Protein AF-A0AA37IZ09-F1 (afdb_monomer)

pLDDT: mean 90.92, std 9.95, range [50.69, 98.31]

Structure (mmCIF, N/CA/C/O backbone):
data_AF-A0AA37IZ09-F1
#
_entry.id   AF-A0AA37IZ09-F1
#
loop_
_atom_site.group_PDB
_atom_site.id
_atom_site.type_symbol
_atom_site.label_atom_id
_atom_site.label_alt_id
_atom_site.label_comp_id
_atom_site.label_asym_id
_atom_site.label_entity_id
_atom_site.label_seq_id
_atom_site.pdbx_PDB_ins_code
_atom_site.Cartn_x
_atom_site.Cartn_y
_atom_site.Cartn_z
_atom_site.occupancy
_atom_site.B_iso_or_equiv
_atom_site.auth_seq_id
_atom_site.auth_comp_id
_atom_site.auth_asym_id
_atom_site.auth_atom_id
_atom_site.pdbx_PDB_model_num
ATOM 1 N N . MET A 1 1 ? -7.880 6.538 -13.285 1.00 75.56 1 MET A N 1
ATOM 2 C CA . MET A 1 1 ? -7.735 6.004 -11.905 1.00 75.56 1 MET A CA 1
AT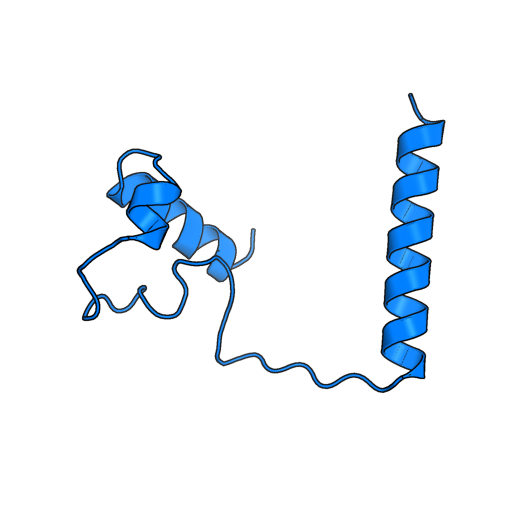OM 3 C C . MET A 1 1 ? -8.042 4.508 -11.931 1.00 75.56 1 MET A C 1
ATOM 5 O O . MET A 1 1 ? -8.942 4.137 -12.665 1.00 75.56 1 MET A O 1
ATOM 9 N N . THR A 1 2 ? -7.285 3.643 -11.240 1.00 93.19 2 THR A N 1
ATOM 10 C CA . THR A 1 2 ? -7.556 2.183 -11.201 1.00 93.19 2 THR A CA 1
ATOM 11 C C . THR A 1 2 ? -8.328 1.809 -9.926 1.00 93.19 2 THR A C 1
ATOM 13 O O . THR A 1 2 ? -8.202 2.539 -8.940 1.00 93.19 2 THR A O 1
ATOM 16 N N . PRO A 1 3 ? -9.067 0.679 -9.878 1.00 94.69 3 PRO A N 1
ATOM 17 C CA . PRO A 1 3 ? -9.838 0.289 -8.688 1.00 94.69 3 PRO A CA 1
ATOM 18 C C . PRO A 1 3 ? -8.988 0.211 -7.416 1.00 94.69 3 PRO A C 1
ATOM 20 O O . PRO A 1 3 ? -9.343 0.747 -6.375 1.00 94.69 3 PRO A O 1
ATOM 23 N N . VAL A 1 4 ? -7.790 -0.360 -7.527 1.00 95.62 4 VAL A N 1
ATOM 24 C CA . VAL A 1 4 ? -6.850 -0.500 -6.409 1.00 95.62 4 VAL A CA 1
ATOM 25 C C . VAL A 1 4 ? -6.340 0.862 -5.910 1.00 95.62 4 VAL A C 1
ATOM 27 O O . VAL A 1 4 ? -6.154 1.056 -4.710 1.00 95.62 4 VAL A O 1
ATOM 30 N N . LYS A 1 5 ? -6.165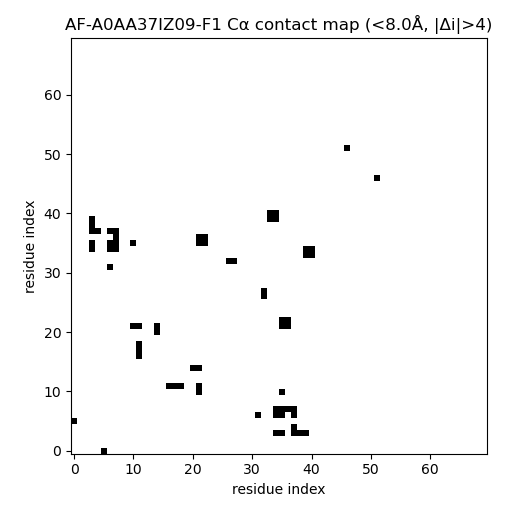 1.843 -6.812 1.00 95.94 5 LYS A N 1
ATOM 31 C CA . LYS A 1 5 ? -5.840 3.226 -6.425 1.00 95.94 5 LYS A CA 1
ATOM 32 C C . LYS A 1 5 ? -7.001 3.885 -5.676 1.00 95.94 5 LYS A C 1
ATOM 34 O O . LYS A 1 5 ? -6.748 4.610 -4.720 1.00 95.94 5 LYS A O 1
ATOM 39 N N . ALA A 1 6 ? -8.246 3.618 -6.074 1.00 97.69 6 ALA A N 1
ATOM 40 C CA . ALA A 1 6 ? -9.430 4.120 -5.375 1.00 97.69 6 ALA A CA 1
ATOM 41 C C . ALA A 1 6 ? -9.582 3.506 -3.978 1.00 97.69 6 ALA A C 1
ATOM 43 O O . ALA A 1 6 ? -9.790 4.238 -3.015 1.00 97.69 6 ALA A O 1
ATOM 44 N N . ILE A 1 7 ? -9.376 2.193 -3.848 1.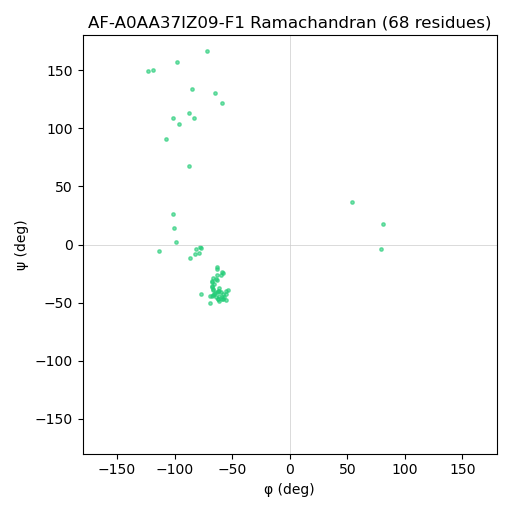00 97.69 7 ILE A N 1
ATOM 45 C CA . ILE A 1 7 ? -9.372 1.515 -2.545 1.00 97.69 7 ILE A CA 1
ATOM 46 C C . ILE A 1 7 ? -8.305 2.121 -1.632 1.00 97.69 7 ILE A C 1
ATOM 48 O O . ILE A 1 7 ? -8.598 2.473 -0.495 1.00 97.69 7 ILE A O 1
ATOM 52 N N . ARG A 1 8 ? -7.083 2.324 -2.139 1.00 97.38 8 ARG A N 1
ATOM 53 C CA . ARG A 1 8 ? -6.015 2.944 -1.348 1.00 97.38 8 ARG A CA 1
ATOM 54 C C . ARG A 1 8 ? -6.352 4.376 -0.920 1.00 97.38 8 ARG A C 1
ATOM 56 O O . ARG A 1 8 ? -6.072 4.730 0.220 1.00 97.38 8 ARG A O 1
ATOM 63 N N . ALA A 1 9 ? -6.967 5.175 -1.792 1.00 97.88 9 ALA A N 1
ATOM 64 C CA . ALA A 1 9 ? -7.453 6.507 -1.429 1.00 97.88 9 ALA A CA 1
ATOM 65 C C . ALA A 1 9 ? -8.518 6.436 -0.321 1.00 97.88 9 ALA A C 1
ATOM 67 O O . ALA A 1 9 ? -8.459 7.215 0.626 1.00 97.88 9 ALA A O 1
ATOM 68 N N . LYS A 1 10 ? -9.424 5.450 -0.374 1.00 98.06 10 LYS A N 1
ATOM 69 C CA . LYS A 1 10 ? -10.416 5.232 0.685 1.00 98.06 10 LYS A CA 1
ATOM 70 C C . LYS A 1 10 ? -9.788 4.788 2.008 1.00 98.06 10 LYS A C 1
ATOM 72 O O . LYS A 1 10 ? -10.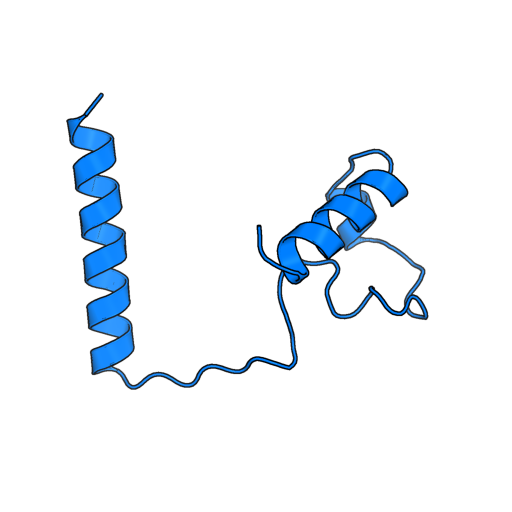226 5.231 3.063 1.00 98.06 10 LYS A O 1
ATOM 77 N N . CYS A 1 11 ? -8.763 3.938 1.973 1.00 98.25 11 CYS A N 1
ATOM 78 C CA . CYS A 1 11 ? -8.023 3.567 3.179 1.00 98.25 11 CYS A CA 1
ATOM 79 C C . CYS A 1 11 ? -7.328 4.783 3.802 1.00 98.25 11 CYS A C 1
ATOM 81 O O . CYS A 1 11 ? -7.356 4.930 5.016 1.00 98.25 11 CYS A O 1
ATOM 83 N N . LEU A 1 12 ? -6.745 5.668 2.986 1.00 98.31 12 LEU A N 1
ATOM 84 C CA . LEU A 1 12 ? -6.157 6.915 3.479 1.00 98.31 12 LEU A CA 1
ATOM 85 C C . LEU A 1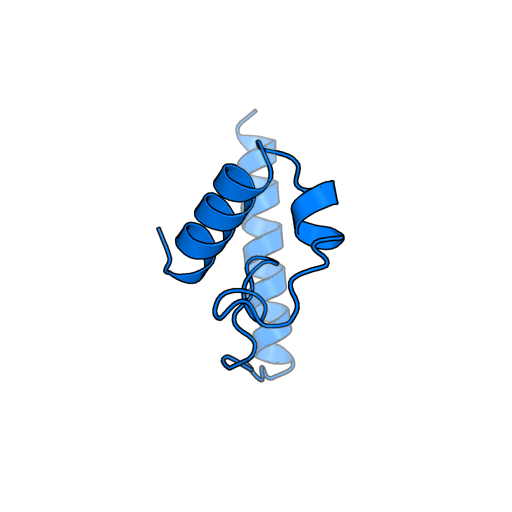 12 ? -7.216 7.805 4.132 1.00 98.31 12 LEU A C 1
ATOM 87 O O . LEU A 1 12 ? -6.993 8.252 5.246 1.00 98.31 12 LEU A O 1
ATOM 91 N N . ASP A 1 13 ? -8.369 7.996 3.496 1.00 98.31 13 ASP A N 1
ATOM 92 C CA . ASP A 1 13 ? -9.513 8.721 4.068 1.00 98.31 13 ASP A CA 1
ATOM 93 C C . ASP A 1 13 ? -9.957 8.131 5.424 1.00 98.31 13 ASP A C 1
ATOM 95 O O . ASP A 1 13 ? -10.042 8.840 6.422 1.00 98.31 13 ASP A O 1
ATOM 99 N N . CYS A 1 14 ? -10.117 6.805 5.502 1.00 98.12 14 CYS A N 1
ATOM 100 C CA . CYS A 1 14 ? -10.479 6.098 6.736 1.00 98.12 14 CYS A CA 1
ATOM 101 C C . CYS A 1 14 ? -9.426 6.226 7.853 1.00 98.12 14 CYS A C 1
ATOM 103 O O . CYS A 1 14 ? -9.770 6.184 9.032 1.00 98.12 14 CYS A O 1
ATOM 10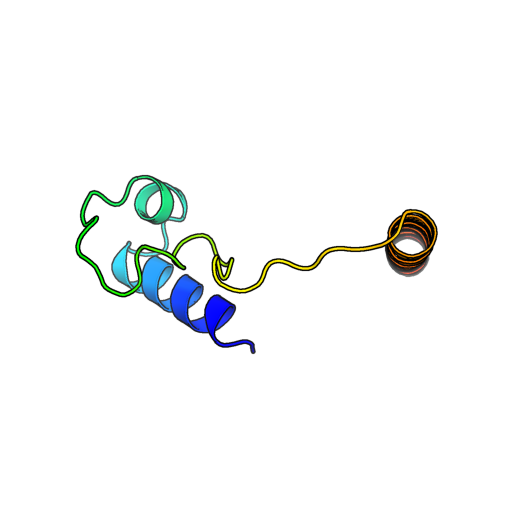5 N N . CYS A 1 15 ? -8.150 6.352 7.489 1.00 98.06 15 CYS A N 1
ATOM 106 C CA . CYS A 1 15 ? -7.017 6.478 8.405 1.00 98.06 15 CYS A CA 1
ATOM 107 C C . CYS A 1 15 ? -6.524 7.933 8.537 1.00 98.06 15 CYS A C 1
ATOM 109 O O . CYS A 1 15 ? -5.340 8.161 8.797 1.00 98.06 15 CYS A O 1
ATOM 111 N N . CYS A 1 16 ? -7.403 8.918 8.317 1.00 97.62 16 CYS A N 1
ATOM 112 C CA . CYS A 1 16 ? -7.122 10.352 8.479 1.00 97.62 16 CYS A CA 1
ATOM 113 C C . CYS A 1 16 ? -5.891 10.843 7.688 1.00 97.62 16 CYS A C 1
ATOM 115 O O . CYS A 1 16 ? -5.099 11.654 8.161 1.00 97.62 16 CYS A O 1
ATOM 117 N N . GLY A 1 17 ? -5.686 10.300 6.489 1.00 97.69 17 GLY A N 1
ATOM 118 C CA . GLY A 1 17 ? -4.565 10.601 5.599 1.00 97.69 17 GLY A CA 1
ATOM 119 C C . GLY A 1 17 ? -3.246 9.904 5.951 1.00 97.69 17 GLY A C 1
ATOM 120 O O . GLY A 1 17 ? -2.279 10.015 5.196 1.00 97.69 17 GLY A O 1
ATOM 121 N N . SER A 1 18 ? -3.170 9.148 7.051 1.00 97.81 18 SER A N 1
ATOM 122 C CA . SER A 1 18 ? -1.920 8.524 7.489 1.00 97.81 18 SER A CA 1
ATOM 123 C C . SER A 1 18 ? -1.649 7.201 6.775 1.00 97.81 18 SER A C 1
ATOM 125 O O . SER A 1 18 ? -2.248 6.163 7.054 1.00 97.81 18 SER A O 1
ATOM 127 N N . ALA A 1 19 ? -0.651 7.196 5.889 1.00 97.62 19 ALA A N 1
ATOM 128 C CA . ALA A 1 19 ? -0.179 5.970 5.243 1.00 97.62 19 ALA A CA 1
ATOM 129 C C . ALA A 1 19 ? 0.404 4.944 6.237 1.00 97.62 19 ALA A C 1
ATOM 131 O O . ALA A 1 19 ? 0.391 3.745 5.947 1.00 97.62 19 ALA A O 1
ATOM 132 N N . LYS A 1 20 ? 0.916 5.403 7.390 1.00 98.00 20 LYS A N 1
ATOM 133 C CA . LYS A 1 20 ? 1.416 4.534 8.465 1.00 98.00 20 LYS A CA 1
ATOM 134 C C . LYS A 1 20 ? 0.264 3.784 9.131 1.00 98.00 20 LYS A C 1
ATOM 136 O O . LYS A 1 20 ? 0.365 2.574 9.289 1.00 98.00 20 LYS A O 1
ATOM 141 N N . GLU A 1 21 ? -0.833 4.477 9.418 1.00 97.94 21 GLU A N 1
ATOM 142 C CA . GLU A 1 21 ? -2.038 3.872 9.997 1.00 97.94 21 GLU A CA 1
ATOM 143 C C . GLU A 1 21 ? -2.717 2.913 9.019 1.00 97.94 21 GLU A C 1
ATOM 145 O O . GLU A 1 21 ? -3.151 1.842 9.419 1.00 97.94 21 GLU A O 1
ATOM 150 N N . VAL A 1 22 ? -2.708 3.215 7.713 1.00 98.06 22 VAL A N 1
ATOM 151 C CA . VAL A 1 22 ? -3.141 2.239 6.700 1.00 98.06 22 VAL A CA 1
ATOM 152 C C . VAL A 1 22 ? -2.310 0.958 6.809 1.00 98.06 22 VAL A C 1
ATOM 154 O O . VAL A 1 22 ? -2.872 -0.130 6.814 1.00 98.06 22 VAL A O 1
ATOM 157 N N . ARG A 1 23 ? -0.979 1.069 6.939 1.00 97.44 23 ARG A N 1
ATOM 158 C CA . ARG A 1 23 ? -0.079 -0.092 7.060 1.00 97.44 23 ARG A CA 1
ATOM 159 C C . ARG A 1 23 ? -0.245 -0.871 8.361 1.00 97.44 23 ARG A C 1
ATOM 161 O O . ARG A 1 23 ? -0.031 -2.077 8.355 1.00 97.44 23 ARG A O 1
ATOM 168 N N . LEU A 1 24 ? -0.588 -0.189 9.446 1.00 97.75 24 LEU A N 1
ATOM 169 C CA . LEU A 1 24 ? -0.760 -0.774 10.775 1.00 97.75 24 LEU A CA 1
ATOM 170 C C . LEU A 1 24 ? -2.233 -1.016 11.129 1.00 97.75 24 LEU A C 1
ATOM 172 O O . LEU A 1 24 ? -2.548 -1.258 12.290 1.00 97.75 24 LEU A O 1
ATOM 176 N N . CYS A 1 25 ? -3.134 -0.959 10.143 1.00 97.88 25 CYS A N 1
ATOM 177 C CA . CYS A 1 25 ? -4.564 -1.081 10.373 1.00 97.88 25 CYS A CA 1
ATOM 178 C C . CYS A 1 25 ? -4.883 -2.434 11.041 1.00 97.88 25 CYS A C 1
ATOM 180 O O . CYS A 1 25 ? -4.592 -3.480 10.455 1.00 97.88 25 CYS A O 1
ATOM 182 N N . PRO A 1 26 ? -5.512 -2.446 12.231 1.00 97.44 26 PRO A N 1
ATOM 183 C CA . PRO A 1 26 ? -5.791 -3.683 12.959 1.00 97.44 26 PRO A CA 1
ATOM 184 C C . PRO A 1 26 ? -7.044 -4.415 12.448 1.00 97.44 26 PRO A C 1
ATOM 186 O O . PRO A 1 26 ? -7.376 -5.495 12.931 1.00 97.44 26 PRO A O 1
ATOM 189 N N . VAL A 1 27 ? -7.775 -3.841 11.485 1.00 97.75 27 VAL A N 1
ATOM 190 C CA . VAL A 1 27 ? -9.068 -4.358 11.012 1.00 97.75 27 VAL A CA 1
ATOM 191 C C . VAL A 1 27 ? -8.865 -5.382 9.887 1.00 97.75 27 VAL A C 1
ATOM 193 O O . VAL A 1 27 ? -9.241 -5.155 8.737 1.00 97.75 27 VAL A O 1
ATOM 196 N N . TYR A 1 28 ? -8.282 -6.535 10.219 1.00 96.25 28 TYR A N 1
ATOM 197 C CA . TYR A 1 28 ? -7.994 -7.617 9.261 1.00 96.25 28 TYR A CA 1
ATOM 198 C C . TYR A 1 28 ? -9.246 -8.177 8.560 1.00 96.25 28 TYR A C 1
ATOM 200 O O . TYR A 1 28 ? -9.157 -8.666 7.439 1.00 96.25 28 TYR A O 1
ATOM 208 N N . GLY A 1 29 ? -10.423 -8.073 9.193 1.00 97.69 29 GLY A N 1
ATOM 209 C CA . GLY A 1 29 ? -11.709 -8.492 8.618 1.00 97.69 29 GLY A CA 1
ATOM 210 C C . GLY A 1 29 ? -12.312 -7.510 7.607 1.00 97.69 29 GLY A C 1
ATOM 211 O O . GLY A 1 29 ? -13.378 -7.775 7.055 1.00 97.69 29 GLY A O 1
ATOM 212 N N . CYS A 1 3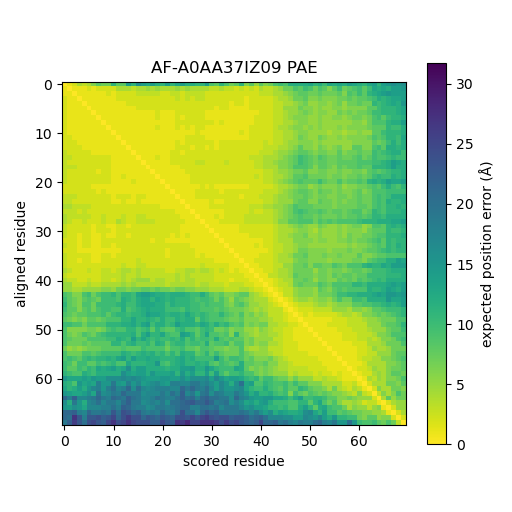0 ? -11.671 -6.364 7.361 1.00 97.88 30 CYS A N 1
ATOM 213 C CA . CYS A 1 30 ? -12.152 -5.403 6.376 1.00 97.88 30 CYS A CA 1
ATOM 214 C C . CYS A 1 30 ? -12.089 -6.011 4.958 1.00 97.88 30 CYS A C 1
ATOM 216 O O . CYS A 1 30 ? -11.020 -6.466 4.546 1.00 97.88 30 CYS A O 1
ATOM 218 N N . PRO A 1 31 ? -13.163 -5.943 4.145 1.00 97.25 31 PRO A N 1
ATOM 219 C CA . PRO A 1 31 ? -13.146 -6.446 2.765 1.00 97.25 31 PRO A CA 1
ATOM 220 C C . PRO A 1 31 ? -12.082 -5.790 1.872 1.00 97.25 31 PRO A C 1
ATOM 222 O O . PRO A 1 31 ? -11.653 -6.362 0.872 1.00 97.25 31 PRO A O 1
ATOM 225 N N . LEU A 1 32 ? -11.641 -4.578 2.230 1.00 97.50 32 LEU A N 1
ATOM 226 C CA . LEU A 1 32 ? -10.595 -3.843 1.518 1.00 97.50 32 LEU A CA 1
ATOM 227 C C . LEU A 1 32 ? -9.180 -4.194 1.997 1.00 97.50 32 LEU A C 1
ATOM 229 O O . LEU A 1 32 ? -8.211 -3.817 1.333 1.00 97.50 32 LEU A O 1
ATOM 233 N N . TYR A 1 33 ? -9.044 -4.915 3.116 1.00 97.31 33 TYR A N 1
ATOM 234 C CA . TYR A 1 33 ? -7.756 -5.254 3.717 1.00 97.31 33 TYR A CA 1
ATOM 235 C C . TYR A 1 33 ? -6.794 -5.940 2.733 1.00 97.31 33 TYR A C 1
ATOM 237 O O . TYR A 1 33 ? -5.639 -5.549 2.686 1.00 97.31 33 TYR A O 1
ATOM 245 N N . PRO A 1 34 ? -7.192 -6.853 1.832 1.00 96.56 34 PRO A N 1
ATOM 246 C CA . PRO A 1 34 ? -6.242 -7.432 0.872 1.00 96.56 34 PRO A CA 1
ATOM 247 C C . PRO A 1 34 ? -5.627 -6.416 -0.113 1.00 96.56 34 PRO A C 1
ATOM 249 O O . PRO A 1 34 ? -4.581 -6.675 -0.703 1.00 96.56 34 PRO A O 1
ATOM 252 N N . PHE A 1 35 ? -6.257 -5.251 -0.288 1.00 96.69 35 PHE A N 1
ATOM 253 C CA . PHE A 1 35 ? -5.917 -4.258 -1.311 1.00 96.69 35 PHE A CA 1
ATOM 254 C C . PHE A 1 35 ? -5.369 -2.939 -0.739 1.00 96.69 35 PHE A C 1
ATOM 256 O O . PHE A 1 35 ? -4.944 -2.068 -1.503 1.00 96.69 35 PHE A O 1
ATOM 263 N N . HIS A 1 36 ? -5.364 -2.767 0.589 1.00 96.00 36 HIS A N 1
ATOM 264 C CA . HIS A 1 36 ? -5.052 -1.501 1.277 1.00 96.00 36 HIS A CA 1
ATOM 265 C C . HIS A 1 36 ? -3.654 -0.929 0.950 1.00 96.00 36 HIS A C 1
ATOM 267 O O . HIS A 1 36 ? -3.417 0.286 0.982 1.00 96.00 36 HIS A O 1
ATOM 273 N N . MET A 1 37 ? -2.729 -1.802 0.545 1.00 95.50 37 MET A N 1
ATOM 274 C CA . MET A 1 37 ? -1.377 -1.450 0.102 1.00 95.50 37 MET A CA 1
ATOM 275 C C . MET A 1 37 ? -1.301 -0.885 -1.319 1.00 95.50 37 MET A C 1
ATOM 277 O O . MET A 1 37 ? -0.232 -0.471 -1.759 1.00 95.50 37 MET A O 1
ATOM 281 N N . GLY A 1 38 ? -2.413 -0.816 -2.051 1.00 93.94 38 GLY A N 1
ATOM 282 C CA . GLY A 1 38 ? -2.400 -0.334 -3.430 1.00 93.94 38 GLY A CA 1
ATOM 283 C C . GLY A 1 38 ? -1.964 -1.397 -4.447 1.00 93.94 38 GLY A C 1
ATOM 284 O O . GLY A 1 38 ? -1.638 -1.050 -5.583 1.00 93.94 38 GLY A O 1
ATOM 285 N N . HIS A 1 39 ? -1.999 -2.678 -4.070 1.00 91.81 39 HIS A N 1
ATOM 286 C CA . HIS A 1 39 ? -1.759 -3.823 -4.949 1.00 91.81 39 HIS A CA 1
ATOM 287 C C . HIS A 1 39 ? -2.960 -4.782 -4.929 1.00 91.81 39 HIS A C 1
ATOM 289 O O . HIS A 1 39 ? -3.662 -4.870 -3.927 1.00 91.81 39 HIS A O 1
ATOM 295 N N . ASN A 1 40 ? -3.213 -5.473 -6.045 1.00 93.25 40 ASN A N 1
ATOM 296 C CA . ASN A 1 40 ? -4.252 -6.498 -6.127 1.00 93.25 40 ASN A CA 1
ATOM 297 C C . ASN A 1 40 ? -3.608 -7.889 -6.030 1.00 93.25 40 ASN A C 1
ATOM 299 O O . ASN A 1 40 ? -2.988 -8.301 -7.012 1.00 93.25 40 ASN A O 1
ATOM 303 N N . PRO A 1 41 ? -3.785 -8.619 -4.913 1.00 91.44 41 PRO A N 1
ATOM 304 C CA . PRO A 1 41 ? -3.178 -9.936 -4.722 1.00 91.44 41 PRO A CA 1
ATOM 305 C C . PRO A 1 41 ? -3.674 -10.988 -5.725 1.00 91.44 41 PRO A C 1
ATOM 307 O O . PRO A 1 41 ? -2.971 -11.959 -5.982 1.00 91.44 41 PRO A O 1
ATOM 310 N N . ASN A 1 42 ? -4.838 -10.780 -6.350 1.00 90.75 42 ASN A N 1
ATOM 311 C CA . ASN A 1 42 ? -5.389 -11.697 -7.353 1.00 90.75 42 ASN A CA 1
ATOM 312 C C . ASN A 1 42 ? -4.735 -11.533 -8.734 1.00 90.75 42 ASN A C 1
ATOM 314 O O . ASN A 1 42 ? -5.006 -12.310 -9.646 1.00 90.75 42 ASN A O 1
ATOM 318 N N . ILE A 1 43 ? -3.889 -10.515 -8.921 1.00 88.06 43 ILE A N 1
ATOM 319 C CA . ILE A 1 43 ? -3.192 -10.267 -10.183 1.00 88.06 43 ILE A CA 1
ATOM 320 C C . ILE A 1 43 ? -1.724 -10.639 -10.005 1.00 88.06 43 ILE A C 1
ATOM 322 O O . ILE A 1 43 ? -0.885 -9.803 -9.668 1.00 88.06 43 ILE A O 1
ATOM 326 N N . ARG A 1 44 ? -1.396 -11.897 -10.305 1.00 82.56 44 ARG A N 1
ATOM 327 C CA . ARG A 1 44 ? -0.008 -12.346 -10.423 1.00 82.56 44 ARG A CA 1
ATOM 328 C C . ARG A 1 44 ? 0.407 -12.312 -11.889 1.00 82.56 44 ARG A C 1
ATOM 330 O O . ARG A 1 44 ? 0.016 -13.172 -12.670 1.00 82.56 44 ARG A O 1
ATOM 337 N N . ARG A 1 45 ? 1.198 -11.311 -12.278 1.00 82.81 45 ARG A N 1
ATOM 338 C CA . ARG A 1 45 ? 1.814 -11.288 -13.611 1.00 82.81 45 ARG A CA 1
ATOM 339 C C . ARG A 1 45 ? 3.139 -12.032 -13.557 1.00 82.81 45 ARG A C 1
ATOM 341 O O . ARG A 1 45 ? 4.064 -11.590 -12.880 1.00 82.81 45 ARG A O 1
ATOM 348 N N . MET A 1 46 ? 3.209 -13.162 -14.250 1.00 83.94 46 MET A N 1
ATOM 349 C CA . MET A 1 46 ? 4.483 -13.781 -14.602 1.00 83.94 46 MET A CA 1
ATOM 350 C C . MET A 1 46 ? 4.987 -13.125 -15.881 1.00 83.94 46 MET A C 1
ATOM 352 O O . MET A 1 46 ? 4.225 -12.938 -16.825 1.00 83.94 46 MET A O 1
ATOM 356 N N . TYR A 1 47 ? 6.262 -12.765 -15.876 1.00 87.94 47 TYR A N 1
ATOM 357 C CA . TYR A 1 47 ? 6.961 -12.232 -17.037 1.00 87.94 47 TYR A CA 1
ATOM 358 C C . 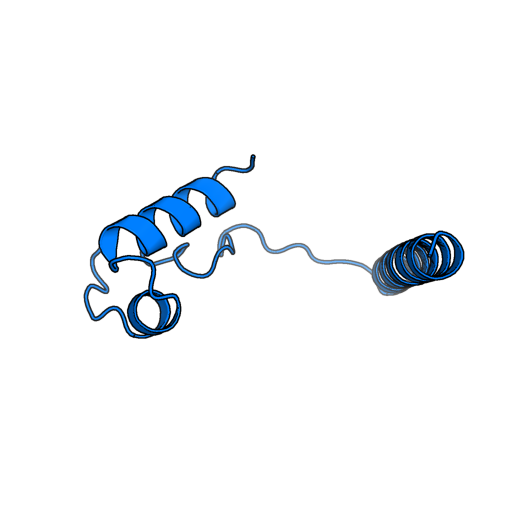TYR A 1 47 ? 8.112 -13.174 -17.388 1.00 87.94 47 TYR A C 1
ATOM 360 O O . TYR A 1 47 ? 8.668 -13.812 -16.487 1.00 87.94 47 TYR A O 1
ATOM 368 N N . THR A 1 48 ? 8.474 -13.256 -18.665 1.00 93.44 48 THR A N 1
ATOM 369 C CA . THR A 1 48 ? 9.753 -13.850 -19.088 1.00 93.44 48 THR A CA 1
ATOM 370 C C . THR A 1 48 ? 10.912 -12.918 -18.722 1.00 93.44 48 THR A C 1
ATOM 372 O O . THR A 1 48 ? 10.688 -11.759 -18.357 1.00 93.44 48 THR A O 1
ATOM 375 N N . ASP A 1 49 ? 12.150 -13.412 -18.781 1.00 91.00 49 ASP A N 1
ATOM 376 C CA . ASP A 1 49 ? 13.340 -12.575 -18.578 1.00 91.00 49 ASP A CA 1
ATOM 377 C C . ASP A 1 49 ? 13.401 -11.432 -19.597 1.00 91.00 49 ASP A C 1
ATOM 379 O O . ASP A 1 49 ? 13.517 -10.272 -19.206 1.00 91.00 49 ASP A O 1
ATOM 383 N N . GLU A 1 50 ? 13.139 -11.727 -20.872 1.00 93.94 50 GLU A N 1
ATOM 384 C CA . GLU A 1 50 ? 13.105 -10.724 -21.946 1.00 93.94 50 GLU A CA 1
ATOM 385 C C . GLU A 1 50 ? 12.049 -9.636 -21.674 1.00 93.94 50 GLU A C 1
ATOM 387 O O . GLU A 1 50 ? 12.280 -8.442 -21.870 1.00 93.94 50 GLU A O 1
ATOM 392 N N . GLN A 1 51 ? 10.873 -10.024 -21.165 1.00 92.75 51 GLN A N 1
ATOM 393 C CA . GLN A 1 51 ? 9.822 -9.072 -20.800 1.00 92.75 51 GLN A CA 1
ATOM 394 C C . GLN A 1 51 ? 10.223 -8.196 -19.605 1.00 92.75 51 GLN A C 1
ATOM 396 O O . GLN A 1 51 ? 9.865 -7.015 -19.573 1.00 92.75 51 GLN A O 1
ATOM 401 N N . ARG A 1 52 ? 10.952 -8.742 -18.619 1.00 91.12 52 ARG A N 1
ATOM 402 C CA . ARG A 1 52 ? 11.478 -7.965 -17.483 1.00 91.12 52 ARG A CA 1
ATOM 403 C C . ARG A 1 52 ? 12.483 -6.918 -17.957 1.00 91.12 52 ARG A C 1
ATOM 405 O O . ARG A 1 52 ? 12.374 -5.764 -17.540 1.00 91.12 52 ARG A O 1
ATOM 412 N N . GLU A 1 53 ? 13.402 -7.305 -18.838 1.00 92.44 53 GLU A N 1
ATOM 413 C CA . GLU A 1 53 ? 14.414 -6.416 -19.419 1.00 92.44 53 GLU A CA 1
ATOM 414 C C . GLU A 1 53 ? 13.769 -5.283 -20.223 1.00 92.44 53 GLU A C 1
ATOM 416 O O . GLU A 1 53 ? 14.030 -4.110 -19.951 1.00 92.44 53 GLU A O 1
ATOM 421 N N . ALA A 1 54 ? 12.819 -5.600 -21.108 1.00 93.81 54 ALA A N 1
ATOM 422 C CA . ALA A 1 54 ? 12.108 -4.595 -21.899 1.00 93.81 54 ALA A CA 1
ATOM 423 C C . ALA A 1 54 ? 11.318 -3.588 -21.033 1.00 93.81 54 ALA A C 1
ATOM 425 O O . ALA A 1 54 ? 11.240 -2.393 -21.344 1.00 93.81 54 ALA A O 1
ATOM 426 N N . ILE A 1 55 ? 10.715 -4.044 -19.926 1.00 91.12 55 ILE A N 1
ATOM 427 C CA . ILE A 1 55 ? 10.030 -3.161 -18.967 1.00 91.12 55 ILE A CA 1
ATOM 428 C C . ILE A 1 55 ? 11.042 -2.258 -18.248 1.00 91.12 55 ILE A C 1
ATOM 430 O O . ILE A 1 55 ? 10.786 -1.057 -18.107 1.00 91.12 55 ILE A O 1
ATOM 434 N N . ALA A 1 56 ? 12.172 -2.816 -17.803 1.00 90.56 56 ALA A N 1
ATOM 435 C CA . ALA A 1 56 ? 13.230 -2.074 -17.123 1.00 90.56 56 ALA A CA 1
ATOM 436 C C . ALA A 1 56 ? 13.820 -0.983 -18.027 1.00 90.56 56 ALA A C 1
ATOM 438 O O . ALA A 1 56 ? 13.951 0.166 -17.598 1.00 90.56 56 ALA A O 1
ATOM 439 N N . GLU A 1 57 ? 14.077 -1.305 -19.294 1.00 92.94 57 GLU A N 1
ATOM 440 C CA . GLU A 1 57 ? 14.591 -0.356 -20.278 1.00 92.94 57 GLU A CA 1
ATOM 441 C C . GLU A 1 57 ? 13.610 0.801 -20.519 1.00 92.94 57 GLU A C 1
ATOM 443 O O . GLU A 1 57 ? 13.996 1.971 -20.439 1.00 92.94 57 GLU A O 1
ATOM 448 N N . ARG A 1 58 ? 12.314 0.504 -20.707 1.00 91.12 58 ARG A N 1
ATOM 449 C CA . ARG A 1 58 ? 11.265 1.534 -20.839 1.00 91.12 58 ARG A CA 1
ATOM 450 C C . ARG A 1 58 ? 11.192 2.462 -19.628 1.00 91.12 58 ARG A C 1
ATOM 452 O O . ARG A 1 58 ? 11.031 3.673 -19.788 1.00 91.12 58 ARG A O 1
ATOM 459 N N . LEU A 1 59 ? 11.280 1.910 -18.417 1.00 87.38 59 LEU A N 1
ATOM 460 C CA . LEU A 1 59 ? 11.265 2.689 -17.175 1.00 87.38 59 LEU A CA 1
ATOM 461 C C . LEU A 1 59 ? 12.503 3.586 -17.052 1.00 87.38 59 LEU A C 1
AT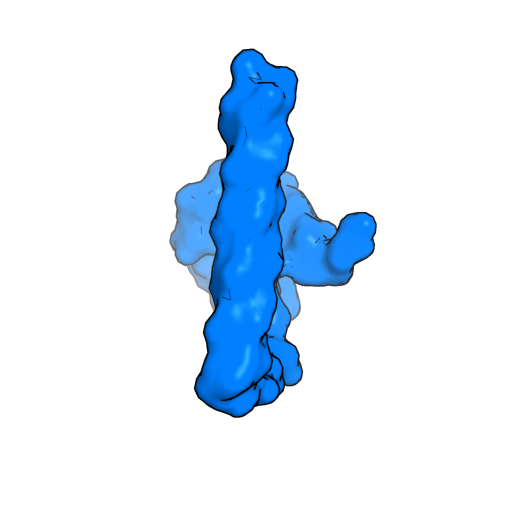OM 463 O O . LEU A 1 59 ? 12.366 4.750 -16.672 1.00 87.38 59 LEU A O 1
ATOM 467 N N . ALA A 1 60 ? 13.684 3.069 -17.400 1.00 88.12 60 ALA A N 1
ATOM 468 C CA . ALA A 1 60 ? 14.929 3.831 -17.402 1.00 88.12 60 ALA A CA 1
ATOM 469 C C . ALA A 1 60 ? 14.897 4.965 -18.438 1.00 88.12 60 ALA A C 1
ATOM 471 O O . ALA A 1 60 ? 15.290 6.088 -18.127 1.00 88.12 60 ALA A O 1
ATOM 472 N N . GLY A 1 61 ? 14.357 4.705 -19.633 1.00 88.50 61 GLY A N 1
ATOM 473 C CA . GLY A 1 61 ? 14.134 5.726 -20.656 1.00 88.50 61 GLY A CA 1
ATOM 474 C C . GLY A 1 61 ? 13.239 6.856 -20.157 1.00 88.50 61 GLY A C 1
ATOM 475 O O . GLY A 1 61 ? 13.614 8.018 -20.262 1.00 88.50 61 GLY A O 1
ATOM 476 N N . ARG A 1 62 ? 12.110 6.524 -19.517 1.00 82.62 62 ARG A N 1
ATOM 477 C CA . ARG A 1 62 ? 11.159 7.526 -19.012 1.00 82.62 62 ARG A CA 1
ATOM 478 C C . ARG A 1 62 ? 11.735 8.419 -17.906 1.00 82.62 62 ARG A C 1
ATOM 480 O O . ARG A 1 62 ? 11.303 9.559 -17.792 1.00 82.62 62 ARG A O 1
ATOM 487 N N . ARG A 1 63 ? 12.681 7.915 -17.102 1.00 76.38 63 ARG A N 1
ATOM 488 C CA . ARG A 1 63 ? 13.429 8.728 -16.124 1.00 76.38 63 ARG A CA 1
ATOM 489 C C . ARG A 1 63 ? 14.383 9.696 -16.818 1.00 76.38 63 ARG A C 1
ATOM 491 O O . ARG A 1 63 ? 14.254 10.889 -16.601 1.00 76.38 63 ARG A O 1
ATOM 498 N N . ARG A 1 64 ? 15.209 9.208 -17.753 1.00 76.06 64 ARG A N 1
ATOM 499 C CA . ARG A 1 64 ? 16.120 10.062 -18.541 1.00 76.06 64 ARG A CA 1
ATOM 500 C C . ARG A 1 64 ? 15.388 11.191 -19.269 1.00 76.06 64 ARG A C 1
ATOM 502 O O . ARG A 1 64 ? 15.886 12.305 -19.325 1.00 76.06 64 ARG A O 1
ATOM 509 N N . SER A 1 65 ? 14.205 10.909 -19.817 1.00 71.38 65 SER A N 1
ATOM 510 C CA . SER A 1 65 ? 13.372 11.925 -20.473 1.00 71.38 65 SER A CA 1
ATOM 511 C C . SER A 1 65 ? 12.814 12.972 -19.508 1.00 71.38 65 SER A C 1
ATOM 513 O O . SER A 1 65 ? 12.584 14.097 -19.930 1.00 71.38 65 SER A O 1
ATOM 515 N N . ALA A 1 66 ? 12.551 12.602 -18.252 1.00 70.62 66 ALA A N 1
ATOM 516 C CA . ALA A 1 66 ? 12.078 13.532 -17.232 1.00 70.62 66 ALA A CA 1
ATOM 517 C C . ALA A 1 66 ? 13.225 14.404 -16.702 1.00 70.62 66 ALA A C 1
ATOM 519 O O . ALA A 1 66 ? 13.048 15.608 -16.597 1.00 70.62 66 ALA A O 1
ATOM 520 N N . ASP A 1 67 ? 14.402 13.814 -16.463 1.00 68.44 67 ASP A N 1
ATOM 521 C CA . ASP A 1 67 ? 15.594 14.534 -15.991 1.00 68.44 67 ASP A CA 1
ATOM 522 C C . ASP A 1 67 ? 16.145 15.521 -17.041 1.00 68.44 67 ASP A C 1
ATOM 524 O O . ASP A 1 67 ? 16.736 16.531 -16.690 1.00 68.44 67 ASP A O 1
ATOM 528 N N . ALA A 1 68 ? 15.957 15.247 -18.338 1.00 65.50 68 ALA A N 1
ATOM 529 C CA . ALA A 1 68 ? 16.372 16.143 -19.423 1.00 65.50 68 ALA A CA 1
ATOM 530 C C . ALA A 1 68 ? 15.376 17.284 -19.715 1.00 65.50 68 ALA A C 1
ATOM 532 O O . ALA A 1 68 ? 15.659 18.132 -20.559 1.00 65.50 68 ALA A O 1
ATOM 533 N N . ALA A 1 69 ? 14.195 17.262 -19.092 1.00 61.41 69 ALA A N 1
ATOM 534 C CA . ALA A 1 69 ? 13.156 18.276 -19.264 1.00 61.41 69 ALA A CA 1
ATOM 535 C C . ALA A 1 69 ? 13.150 19.329 -18.137 1.00 61.41 69 ALA A C 1
ATOM 537 O O . ALA A 1 69 ? 12.276 20.199 -18.149 1.00 61.41 69 ALA A O 1
ATOM 538 N N . GLU A 1 70 ? 14.091 19.237 -17.191 1.00 50.69 70 GLU A N 1
ATOM 539 C CA . GLU A 1 70 ? 14.300 20.170 -16.072 1.00 50.69 70 GLU A CA 1
ATOM 540 C C . GLU A 1 70 ? 15.562 21.027 -16.256 1.00 50.69 70 GLU A C 1
ATOM 542 O O . GLU A 1 70 ? 16.500 20.574 -16.956 1.00 50.69 70 GLU A O 1
#

Secondary structure (DSSP, 8-state):
--HHHHHHHHHHHHTTT-HHHHHT---TT-TTGGGTTS--TT------HHHHHHHHHHHHHHHHHHHTT-

Solvent-accessible surface area (backbone atoms only — not comparable to full-atom values): 4268 Å² total; per-residue (Å²): 138,54,73,42,54,52,48,24,52,49,39,24,61,76,37,77,65,32,67,65,47,50,75,64,55,84,59,73,85,43,92,57,49,79,28,50,87,51,45,61,81,90,65,80,83,84,71,55,70,70,54,49,50,56,52,51,52,54,53,52,50,56,48,56,59,52,64,70,73,107

Foldseek 3Di:
DDPLVVLLVVLCVVQVNDPVCLVVPPPCVDPSNCSNVSDHPVDDDDDDPVRVVVVVVVVVVVVVVVVVVD

Sequence (70 aa):
MTPVKAIRAKCLDCCCGSAKEVRLCPVYGCPLYPFHMGHNPNIRRMYTDEQREAIAERLAGRRRSADAAE

Radius of gyration: 16.64 Å; Cα contacts (8 Å, |Δi|>4): 34; chains: 1; bounding box: 30×34×35 Å

Mean predicted aligned error: 6.38 Å

Organism: NCBI:txid2903556